Protein AF-A0A3M6JXI2-F1 (afdb_monomer_lite)

Structure (mmCIF, N/CA/C/O backbone):
data_AF-A0A3M6JXI2-F1
#
_entry.id   AF-A0A3M6JXI2-F1
#
loop_
_atom_site.group_PDB
_atom_site.id
_atom_site.type_symbol
_atom_site.label_atom_id
_atom_site.label_alt_id
_atom_site.label_comp_id
_atom_site.label_asym_id
_atom_site.label_entity_id
_atom_site.label_seq_id
_atom_site.pdbx_PDB_ins_code
_atom_site.Cartn_x
_atom_site.Cartn_y
_atom_site.Cartn_z
_atom_site.occupancy
_atom_site.B_iso_or_equiv
_atom_site.auth_seq_id
_atom_site.auth_comp_id
_atom_site.auth_asym_id
_atom_site.auth_atom_id
_atom_site.pdbx_PDB_model_num
ATOM 1 N N . TYR A 1 1 ? -7.805 4.276 23.952 1.00 57.81 1 TYR A N 1
ATOM 2 C CA . TYR A 1 1 ? -6.734 4.783 23.071 1.00 57.81 1 TYR A CA 1
ATOM 3 C C . TYR A 1 1 ? -5.390 4.058 23.212 1.00 57.81 1 TYR A C 1
ATOM 5 O O . TYR A 1 1 ? -4.875 3.623 22.194 1.00 57.81 1 TYR A O 1
ATOM 13 N N . ASP A 1 2 ? -4.807 3.868 24.407 1.00 68.44 2 ASP A N 1
ATOM 14 C CA . ASP A 1 2 ? -3.416 3.359 24.523 1.00 68.44 2 ASP A CA 1
ATOM 15 C C . ASP A 1 2 ? -3.220 1.854 24.195 1.00 68.44 2 ASP A C 1
ATOM 17 O O . ASP A 1 2 ? -2.109 1.427 23.881 1.00 68.44 2 ASP A O 1
ATOM 21 N N . HIS A 1 3 ? -4.289 1.046 24.202 1.00 76.00 3 HIS A N 1
ATOM 22 C CA . HIS A 1 3 ? -4.211 -0.406 23.971 1.00 76.00 3 HIS A CA 1
ATOM 23 C C . HIS A 1 3 ? -4.001 -0.807 22.496 1.00 76.00 3 HIS A C 1
ATOM 25 O O . HIS A 1 3 ? -3.419 -1.856 22.244 1.00 76.00 3 HIS A O 1
ATOM 31 N N . LEU A 1 4 ? -4.362 0.037 21.519 1.00 84.19 4 LEU A N 1
ATOM 32 C CA . LEU A 1 4 ? -4.113 -0.240 20.091 1.00 84.19 4 LEU A CA 1
ATOM 33 C C . LEU A 1 4 ? -2.724 0.180 19.606 1.00 84.19 4 LEU A C 1
ATOM 35 O O . LEU A 1 4 ? -2.311 -0.161 18.500 1.00 84.19 4 LEU A O 1
ATOM 39 N N . LYS A 1 5 ? -1.966 0.920 20.418 1.00 88.56 5 LYS A N 1
ATOM 40 C CA . LYS A 1 5 ? -0.701 1.536 19.998 1.00 88.56 5 LYS A CA 1
ATOM 41 C C . LYS A 1 5 ? 0.339 0.517 19.524 1.00 88.56 5 LYS A C 1
ATOM 43 O O . LYS A 1 5 ? 1.119 0.807 18.616 1.00 88.56 5 LYS A O 1
ATOM 48 N N . GLN A 1 6 ? 0.364 -0.667 20.135 1.00 91.00 6 GLN A N 1
ATOM 49 C CA . GLN A 1 6 ? 1.257 -1.751 19.723 1.00 91.00 6 GLN A CA 1
ATOM 50 C C . GLN A 1 6 ? 0.817 -2.376 18.394 1.00 91.00 6 GLN A C 1
ATOM 52 O O . GLN A 1 6 ? 1.666 -2.583 17.528 1.00 91.00 6 GLN A O 1
ATOM 57 N N . GLU A 1 7 ? -0.487 -2.608 18.209 1.00 91.44 7 GLU A N 1
ATOM 58 C CA . GLU A 1 7 ? -1.054 -3.144 16.963 1.00 91.44 7 GLU A CA 1
ATOM 59 C C . GLU A 1 7 ? -0.832 -2.172 15.795 1.00 91.44 7 GLU A C 1
ATOM 61 O O . GLU A 1 7 ? -0.286 -2.567 14.766 1.00 91.44 7 GLU A O 1
ATOM 66 N N . ILE A 1 8 ? -1.097 -0.874 15.994 1.00 93.00 8 ILE A N 1
ATOM 67 C CA . ILE A 1 8 ? -0.810 0.183 15.007 1.00 93.00 8 ILE A CA 1
ATOM 68 C C . ILE A 1 8 ? 0.671 0.173 14.622 1.00 93.00 8 ILE A C 1
ATOM 70 O O . ILE A 1 8 ? 1.022 0.201 13.442 1.00 93.00 8 ILE A O 1
ATOM 74 N N . ARG A 1 9 ? 1.573 0.111 15.610 1.00 95.19 9 ARG A N 1
ATOM 75 C CA . ARG A 1 9 ? 3.015 0.071 15.340 1.00 95.19 9 ARG A CA 1
ATOM 76 C C . ARG A 1 9 ? 3.405 -1.166 14.530 1.00 95.19 9 ARG A C 1
ATOM 78 O O . ARG A 1 9 ? 4.256 -1.048 13.650 1.00 95.19 9 ARG A O 1
ATOM 85 N N . ALA A 1 10 ? 2.825 -2.326 14.826 1.00 95.75 10 ALA A N 1
ATOM 86 C CA . ALA A 1 10 ? 3.085 -3.551 14.080 1.00 95.75 10 ALA A CA 1
ATOM 87 C C . ALA A 1 10 ? 2.637 -3.416 12.615 1.00 95.75 10 ALA A C 1
ATOM 89 O O . ALA A 1 10 ? 3.446 -3.666 11.721 1.00 95.75 10 ALA A O 1
ATOM 90 N N . LEU A 1 11 ? 1.420 -2.920 12.368 1.00 96.50 11 LEU A N 1
ATOM 91 C CA . LEU A 1 11 ? 0.898 -2.694 11.014 1.00 96.50 11 LEU A CA 1
ATOM 92 C C . LEU A 1 11 ? 1.768 -1.712 10.211 1.00 96.50 11 LEU A C 1
ATOM 94 O O . LEU A 1 11 ? 2.105 -1.982 9.061 1.00 96.50 11 LEU A O 1
ATOM 98 N N . LEU A 1 12 ? 2.241 -0.624 10.828 1.00 96.62 12 LEU A N 1
ATOM 99 C CA . LEU A 1 12 ? 3.136 0.335 10.162 1.00 96.62 12 LEU A CA 1
ATOM 100 C C . LEU A 1 12 ? 4.517 -0.255 9.820 1.00 96.62 12 LEU A C 1
ATOM 102 O O . LEU A 1 12 ? 5.122 0.111 8.808 1.00 96.62 12 LEU A O 1
ATOM 106 N N . ILE A 1 13 ? 5.039 -1.166 10.648 1.00 97.31 13 ILE A N 1
ATOM 107 C CA . ILE A 1 13 ? 6.272 -1.906 10.332 1.00 97.31 13 ILE A CA 1
ATOM 108 C C . ILE A 1 13 ? 6.031 -2.832 9.135 1.00 97.31 13 ILE A C 1
ATOM 110 O O . ILE A 1 13 ? 6.868 -2.898 8.230 1.00 97.31 13 ILE A O 1
ATOM 114 N N . GLU A 1 14 ? 4.884 -3.509 9.099 1.00 97.31 14 GLU A N 1
ATOM 115 C CA . GLU A 1 14 ? 4.484 -4.333 7.961 1.00 97.31 14 GLU A CA 1
ATOM 116 C C . GLU A 1 14 ? 4.360 -3.481 6.676 1.00 97.31 14 GLU A C 1
ATOM 118 O O . GLU A 1 14 ? 4.930 -3.848 5.644 1.00 97.31 14 GLU A O 1
ATOM 123 N N . HIS A 1 15 ? 3.780 -2.273 6.736 1.00 97.12 15 HIS A N 1
ATOM 124 C CA . HIS A 1 15 ? 3.740 -1.339 5.595 1.00 97.12 15 HIS A CA 1
ATOM 125 C C . HIS A 1 15 ? 5.131 -1.009 5.037 1.00 97.12 15 HIS A C 1
ATOM 127 O O . HIS A 1 15 ? 5.323 -0.964 3.819 1.00 97.12 15 HIS A O 1
ATOM 133 N N . GLU A 1 16 ? 6.125 -0.776 5.897 1.00 97.31 16 GLU A N 1
ATOM 134 C CA . GLU A 1 16 ? 7.511 -0.556 5.461 1.00 97.31 16 GLU A CA 1
ATOM 135 C C . GLU A 1 16 ? 8.089 -1.796 4.762 1.00 97.31 16 GLU A C 1
ATOM 137 O O . GLU A 1 16 ? 8.752 -1.673 3.728 1.00 97.31 16 GLU A O 1
ATOM 142 N N . PHE A 1 17 ? 7.802 -2.996 5.268 1.00 96.62 17 PHE A N 1
ATOM 143 C CA . PHE A 1 17 ? 8.206 -4.240 4.613 1.00 96.62 17 PHE A CA 1
ATOM 144 C C . PHE A 1 17 ? 7.565 -4.392 3.222 1.00 96.62 17 PHE A C 1
ATOM 146 O O . PHE A 1 17 ? 8.276 -4.652 2.245 1.00 96.62 17 PHE A O 1
ATOM 153 N N . SER A 1 18 ? 6.262 -4.123 3.099 1.00 96.25 18 SER A N 1
ATOM 154 C CA . SER A 1 18 ? 5.535 -4.081 1.821 1.00 96.25 18 SER A CA 1
ATOM 155 C C . SER A 1 18 ? 6.187 -3.126 0.815 1.00 96.25 18 SER A C 1
ATOM 157 O O . SER A 1 18 ? 6.477 -3.503 -0.327 1.00 96.25 18 SER A O 1
ATOM 159 N N . ARG A 1 19 ? 6.520 -1.902 1.255 1.00 97.44 19 ARG A N 1
ATOM 160 C CA . ARG A 1 19 ? 7.200 -0.894 0.423 1.00 97.44 19 ARG A CA 1
ATOM 161 C C . ARG A 1 19 ? 8.558 -1.385 -0.080 1.00 97.44 19 ARG A C 1
ATOM 163 O O . ARG A 1 19 ? 8.891 -1.180 -1.249 1.00 97.44 19 ARG A O 1
ATOM 170 N N . ARG A 1 20 ? 9.328 -2.097 0.748 1.00 97.75 20 ARG A N 1
ATOM 171 C CA . ARG A 1 20 ? 10.612 -2.691 0.332 1.00 97.75 20 ARG A CA 1
ATOM 172 C C . ARG A 1 20 ? 10.440 -3.772 -0.730 1.00 97.75 20 ARG A C 1
ATOM 174 O O . ARG A 1 20 ? 11.225 -3.798 -1.678 1.00 97.75 20 ARG A O 1
ATOM 181 N N . ILE A 1 21 ? 9.416 -4.621 -0.620 1.00 97.00 21 ILE A N 1
ATOM 182 C CA . ILE A 1 21 ? 9.103 -5.613 -1.659 1.00 97.00 21 ILE A CA 1
ATOM 183 C C . ILE A 1 21 ? 8.732 -4.905 -2.970 1.00 97.00 21 ILE A C 1
ATOM 185 O O . ILE A 1 21 ? 9.286 -5.240 -4.018 1.00 97.00 21 ILE A O 1
ATOM 189 N N . ALA A 1 22 ? 7.875 -3.881 -2.918 1.00 96.88 22 ALA A N 1
ATOM 190 C CA . ALA A 1 22 ? 7.472 -3.110 -4.097 1.00 96.88 22 ALA A CA 1
ATOM 191 C C . ALA A 1 22 ? 8.670 -2.458 -4.818 1.00 96.88 22 ALA A C 1
ATOM 193 O O . ALA A 1 22 ? 8.753 -2.487 -6.049 1.00 96.88 22 ALA A O 1
ATOM 194 N N . ILE A 1 23 ? 9.652 -1.941 -4.067 1.00 98.12 23 ILE A N 1
ATOM 195 C CA . ILE A 1 23 ? 10.911 -1.419 -4.628 1.00 98.12 23 ILE A CA 1
ATOM 196 C C . ILE A 1 23 ? 11.680 -2.516 -5.382 1.00 98.12 23 ILE A C 1
ATOM 198 O O . ILE A 1 23 ? 12.180 -2.262 -6.483 1.00 98.12 23 ILE A O 1
ATOM 202 N N . GLN A 1 24 ? 11.758 -3.736 -4.836 1.00 98.19 24 GLN A N 1
ATOM 203 C CA . GLN A 1 24 ? 12.413 -4.855 -5.524 1.00 98.19 24 GLN A CA 1
ATOM 204 C C . GLN A 1 24 ? 11.654 -5.271 -6.789 1.00 98.19 24 GLN A C 1
ATOM 206 O O . GLN A 1 24 ? 12.288 -5.467 -7.827 1.00 98.19 24 GLN A O 1
ATOM 211 N N . ILE A 1 25 ? 10.317 -5.321 -6.753 1.00 98.00 25 ILE A N 1
ATOM 212 C CA . ILE A 1 25 ? 9.495 -5.575 -7.948 1.00 98.00 25 ILE A CA 1
ATOM 213 C C . ILE A 1 25 ? 9.828 -4.543 -9.029 1.00 98.00 25 ILE A C 1
ATOM 215 O O . ILE A 1 25 ? 10.221 -4.919 -10.133 1.00 98.00 25 ILE A O 1
ATOM 219 N N . LYS A 1 26 ? 9.760 -3.243 -8.706 1.00 97.81 26 LYS A N 1
ATOM 220 C CA . LYS A 1 26 ? 10.065 -2.156 -9.652 1.00 97.81 26 LYS A CA 1
ATOM 221 C C . LYS A 1 26 ? 11.467 -2.298 -10.247 1.00 97.81 26 LYS A C 1
ATOM 223 O O . LYS A 1 26 ? 11.634 -2.183 -11.463 1.00 97.81 26 LYS A O 1
ATOM 228 N N . LYS A 1 27 ? 12.471 -2.576 -9.407 1.00 98.12 27 LYS A N 1
ATOM 22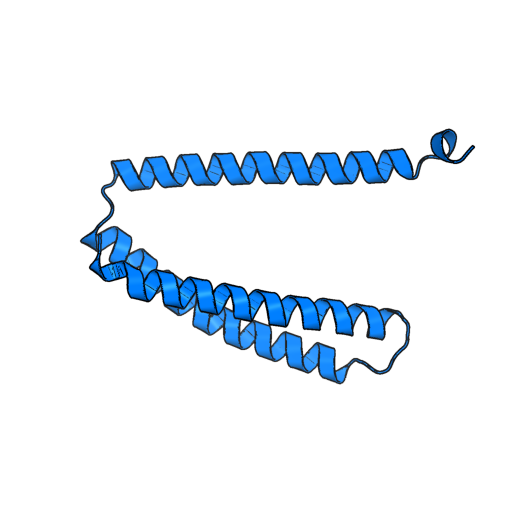9 C CA . LYS A 1 27 ? 13.862 -2.793 -9.828 1.00 98.12 27 LYS A CA 1
ATOM 230 C C . LYS A 1 27 ? 13.968 -3.939 -10.834 1.00 98.12 27 LYS A C 1
ATOM 232 O O . LYS A 1 27 ? 14.544 -3.757 -11.904 1.00 98.12 27 LYS A O 1
ATOM 237 N N . HIS A 1 28 ? 13.429 -5.110 -10.506 1.00 98.06 28 HIS A N 1
ATOM 238 C CA . HIS A 1 28 ? 13.587 -6.302 -11.338 1.00 98.06 28 HIS A CA 1
ATOM 239 C C . HIS A 1 28 ? 12.723 -6.267 -12.603 1.00 98.06 28 HIS A C 1
ATOM 241 O O . HIS A 1 28 ? 13.189 -6.703 -13.652 1.00 98.06 28 HIS A O 1
ATOM 247 N N . VAL A 1 29 ? 11.537 -5.651 -12.556 1.00 97.94 29 VAL A N 1
ATOM 248 C CA . VAL A 1 29 ? 10.724 -5.390 -13.754 1.00 97.94 29 VAL A CA 1
ATOM 249 C C . VAL A 1 29 ? 11.461 -4.462 -14.719 1.00 97.94 29 VAL A C 1
ATOM 251 O O . VAL A 1 29 ? 11.468 -4.728 -15.917 1.00 97.94 29 VAL A O 1
ATOM 254 N N . LYS A 1 30 ? 12.124 -3.403 -14.228 1.00 98.06 30 LYS A N 1
ATOM 255 C CA . LYS A 1 30 ? 12.928 -2.510 -15.082 1.00 98.06 30 LYS A CA 1
ATOM 256 C C . LYS A 1 30 ? 14.068 -3.263 -15.775 1.00 98.06 30 LYS A C 1
ATOM 258 O O . LYS A 1 30 ? 14.233 -3.125 -16.979 1.00 98.06 30 LYS A O 1
ATOM 263 N N . ARG A 1 31 ? 14.812 -4.087 -15.032 1.00 98.00 31 ARG A N 1
ATOM 264 C CA . ARG A 1 31 ? 15.887 -4.934 -15.584 1.00 98.00 31 ARG A CA 1
ATOM 265 C C . ARG A 1 31 ? 15.362 -5.881 -16.661 1.00 98.00 31 ARG A C 1
ATOM 267 O O . ARG A 1 31 ? 15.923 -5.948 -17.748 1.00 98.00 31 ARG A O 1
ATOM 274 N N . TRP A 1 32 ? 14.239 -6.548 -16.388 1.00 97.50 32 TRP A N 1
ATOM 275 C CA . TRP A 1 32 ? 13.623 -7.457 -17.351 1.00 97.50 32 TRP A CA 1
ATOM 276 C C . TRP A 1 32 ? 13.162 -6.734 -18.626 1.00 97.50 32 TRP A C 1
ATOM 278 O O . TRP A 1 32 ? 13.443 -7.201 -19.726 1.00 97.50 32 TRP A O 1
ATOM 288 N N . LYS A 1 33 ? 12.541 -5.552 -18.499 1.00 96.56 33 LYS A N 1
ATOM 289 C CA . LYS A 1 33 ? 12.170 -4.701 -19.647 1.00 96.56 33 LYS A CA 1
ATOM 290 C C . LYS A 1 33 ? 13.373 -4.265 -20.489 1.00 96.56 33 LYS A C 1
ATOM 292 O O . LYS A 1 33 ? 13.224 -4.074 -21.688 1.00 96.56 33 LYS A O 1
ATOM 297 N N . ASN A 1 34 ? 14.548 -4.147 -19.876 1.00 98.00 34 ASN A N 1
ATOM 298 C CA . ASN A 1 34 ? 15.797 -3.804 -20.553 1.00 98.00 34 ASN A CA 1
ATOM 299 C C . ASN A 1 34 ? 16.501 -5.019 -21.195 1.00 98.00 34 ASN A C 1
ATOM 301 O O . ASN A 1 34 ? 17.619 -4.880 -21.682 1.00 98.00 34 ASN A O 1
ATOM 305 N N . GLY A 1 35 ? 15.877 -6.203 -21.191 1.00 97.62 35 GLY A N 1
ATOM 306 C CA . GLY A 1 35 ? 16.414 -7.416 -21.814 1.00 97.62 35 GLY A CA 1
ATOM 307 C C . GLY A 1 35 ? 17.302 -8.271 -20.907 1.00 97.62 35 GLY A C 1
ATOM 308 O O . GLY A 1 35 ? 17.811 -9.296 -21.355 1.00 97.62 35 GLY A O 1
ATOM 309 N N . GLU A 1 36 ? 17.479 -7.905 -19.633 1.00 98.44 36 GLU A N 1
ATOM 310 C CA . GLU A 1 36 ? 18.195 -8.755 -18.677 1.00 98.44 36 GLU A CA 1
ATOM 311 C C . GLU A 1 36 ? 17.357 -9.982 -18.284 1.00 98.44 36 GLU A C 1
ATOM 313 O O . GLU A 1 36 ? 16.131 -9.900 -18.142 1.00 98.44 36 GLU A O 1
ATOM 318 N N . ASP A 1 37 ? 18.015 -11.112 -17.997 1.00 97.94 37 ASP A N 1
ATOM 319 C CA . ASP A 1 37 ? 17.335 -12.288 -17.446 1.00 97.94 37 ASP A CA 1
ATOM 320 C C . ASP A 1 37 ? 16.987 -12.091 -15.960 1.00 97.94 37 ASP A C 1
ATOM 322 O O . ASP A 1 37 ? 17.691 -12.520 -15.048 1.00 97.94 37 ASP A O 1
ATOM 326 N N . ALA A 1 38 ? 15.891 -11.372 -15.715 1.00 97.88 38 ALA A N 1
ATOM 327 C CA . ALA A 1 38 ? 15.386 -11.038 -14.383 1.00 97.88 38 ALA A CA 1
ATOM 328 C C . ALA A 1 38 ? 13.966 -11.581 -14.124 1.00 97.88 38 ALA A C 1
ATOM 330 O O . ALA A 1 38 ? 13.293 -11.139 -13.193 1.00 97.88 38 ALA A O 1
ATOM 331 N N . ARG A 1 39 ? 13.504 -12.557 -14.915 1.00 97.50 39 ARG A N 1
ATOM 332 C CA . ARG A 1 39 ? 12.159 -13.157 -14.791 1.00 97.50 39 ARG A CA 1
ATOM 333 C C . ARG A 1 39 ? 11.933 -13.822 -13.437 1.00 97.50 39 ARG A C 1
ATOM 335 O O . ARG A 1 39 ? 10.895 -13.622 -12.815 1.00 97.50 39 ARG A O 1
ATOM 342 N N . GLU A 1 40 ? 12.919 -14.585 -12.971 1.00 98.12 40 GLU A N 1
ATOM 343 C CA . GLU A 1 40 ? 12.849 -15.281 -11.686 1.00 98.12 40 GLU A CA 1
ATOM 344 C C . GLU A 1 40 ? 12.682 -14.310 -10.506 1.00 98.12 40 GLU A C 1
ATOM 346 O O . GLU A 1 40 ? 11.696 -14.454 -9.781 1.00 98.12 40 GLU A O 1
ATOM 351 N N . PRO A 1 41 ? 13.530 -13.276 -10.320 1.00 97.94 41 PRO A N 1
ATOM 352 C CA . PRO A 1 41 ? 13.341 -12.360 -9.203 1.00 97.94 41 PRO A CA 1
ATOM 353 C C . PRO A 1 41 ? 12.043 -11.552 -9.322 1.00 97.94 41 PRO A C 1
ATOM 355 O O . PRO A 1 41 ? 11.425 -11.272 -8.297 1.00 97.94 41 PRO A O 1
ATOM 358 N N . VAL A 1 42 ? 11.571 -11.231 -10.536 1.00 97.44 42 VAL A N 1
ATOM 359 C CA . VAL A 1 42 ? 10.231 -10.645 -10.720 1.00 97.44 42 VAL A CA 1
ATOM 360 C C . VAL A 1 42 ? 9.154 -11.574 -10.156 1.00 97.44 42 VAL A C 1
ATOM 362 O O . VAL A 1 42 ? 8.373 -11.151 -9.303 1.00 97.44 42 VAL A O 1
ATOM 365 N N . ALA A 1 43 ? 9.134 -12.841 -10.578 1.00 98.00 43 ALA A N 1
ATOM 366 C CA . ALA A 1 43 ? 8.153 -13.817 -10.111 1.00 98.00 43 ALA A CA 1
ATOM 367 C C . ALA A 1 43 ? 8.237 -14.039 -8.593 1.00 98.00 43 ALA A C 1
ATOM 369 O O . ALA A 1 43 ? 7.211 -14.077 -7.914 1.00 98.00 43 ALA A O 1
ATOM 370 N N . ARG A 1 44 ? 9.454 -14.120 -8.042 1.00 98.31 44 ARG A N 1
ATOM 371 C CA . ARG A 1 44 ? 9.688 -14.293 -6.606 1.00 98.31 44 ARG A CA 1
ATOM 372 C C . ARG A 1 44 ? 9.104 -13.142 -5.796 1.00 98.31 44 ARG A C 1
ATOM 374 O O . ARG A 1 44 ? 8.338 -13.390 -4.870 1.00 98.31 44 ARG A O 1
ATOM 381 N N . PHE A 1 45 ? 9.430 -11.897 -6.142 1.00 98.00 45 PHE A N 1
ATOM 382 C CA . PHE A 1 45 ? 8.942 -10.749 -5.378 1.00 98.00 45 PHE A CA 1
ATOM 383 C C . PHE A 1 45 ? 7.442 -10.513 -5.563 1.00 98.00 45 PHE A C 1
ATOM 385 O O . PHE A 1 45 ? 6.789 -10.152 -4.589 1.00 98.00 45 PHE A O 1
ATOM 392 N N . LEU A 1 46 ? 6.874 -10.782 -6.745 1.00 97.19 46 LEU A N 1
ATOM 393 C CA . LEU A 1 46 ? 5.419 -10.762 -6.939 1.00 97.19 46 LEU A CA 1
ATOM 394 C C . LEU A 1 46 ? 4.720 -11.801 -6.057 1.00 97.19 46 LEU A C 1
ATOM 396 O O . LEU A 1 46 ? 3.742 -11.474 -5.388 1.00 97.19 46 LEU A O 1
ATOM 400 N N . LYS A 1 47 ? 5.251 -13.030 -5.996 1.00 97.69 47 LYS A N 1
ATOM 401 C CA . LYS A 1 47 ? 4.725 -14.074 -5.111 1.00 97.69 47 LYS A CA 1
ATOM 402 C C . LYS A 1 47 ? 4.790 -13.634 -3.649 1.00 97.69 47 LYS A C 1
ATOM 404 O O . LYS A 1 47 ? 3.761 -13.650 -2.980 1.00 97.69 47 LYS A O 1
ATOM 409 N N . THR A 1 48 ? 5.951 -13.175 -3.180 1.00 97.00 48 THR A N 1
ATOM 410 C CA . THR A 1 48 ? 6.112 -12.663 -1.810 1.00 97.00 48 THR A CA 1
ATOM 411 C C . THR A 1 48 ? 5.124 -11.539 -1.510 1.00 97.00 48 THR A C 1
ATOM 413 O O . THR A 1 48 ? 4.485 -11.565 -0.463 1.00 97.00 48 THR A O 1
ATOM 416 N N . TYR A 1 49 ? 4.961 -10.586 -2.431 1.00 96.12 49 TYR A N 1
ATOM 417 C CA . TYR A 1 49 ? 4.031 -9.472 -2.268 1.00 96.12 49 TYR A CA 1
ATOM 418 C C . TYR A 1 49 ? 2.582 -9.945 -2.163 1.00 96.12 49 TYR A C 1
ATOM 420 O O . TYR A 1 49 ? 1.873 -9.503 -1.270 1.00 96.12 49 TYR A O 1
ATOM 428 N N . SER A 1 50 ? 2.161 -10.884 -3.018 1.00 95.81 50 SER A N 1
ATOM 429 C CA . SER A 1 50 ? 0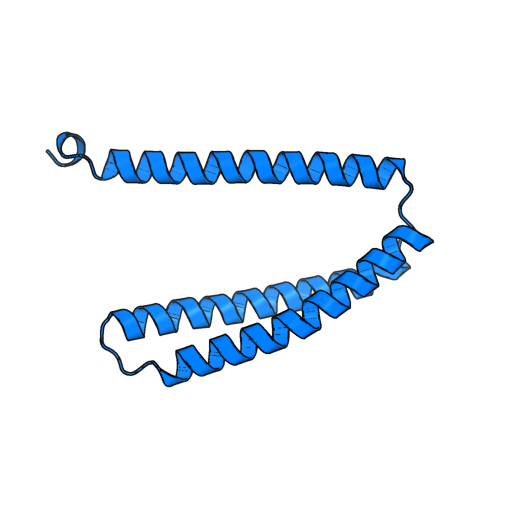.799 -11.432 -2.983 1.00 95.81 50 SER A CA 1
ATOM 430 C C . SER A 1 50 ? 0.492 -12.145 -1.664 1.00 95.81 50 SER A C 1
ATOM 432 O O . SER A 1 50 ? -0.536 -11.881 -1.049 1.00 95.81 50 SER A O 1
ATOM 434 N N . THR A 1 51 ? 1.409 -12.993 -1.188 1.00 96.06 51 THR A N 1
ATOM 435 C CA . THR A 1 51 ? 1.253 -13.711 0.081 1.00 96.06 51 THR A CA 1
ATOM 436 C C . THR A 1 51 ? 1.220 -12.746 1.261 1.00 96.06 51 THR A C 1
ATOM 438 O O . THR A 1 51 ? 0.354 -12.874 2.120 1.00 96.06 51 THR A O 1
ATOM 441 N N . TYR A 1 52 ? 2.125 -11.763 1.279 1.00 95.56 52 TYR A N 1
ATOM 442 C CA . TYR A 1 52 ? 2.133 -10.715 2.294 1.00 95.56 52 TYR A CA 1
ATOM 443 C C . TYR A 1 52 ? 0.822 -9.918 2.289 1.00 95.56 52 TYR A C 1
ATOM 445 O O . TYR A 1 52 ? 0.239 -9.718 3.345 1.00 95.56 52 TYR A O 1
ATOM 453 N N . LEU A 1 53 ? 0.341 -9.484 1.118 1.00 94.25 53 LEU A N 1
ATOM 454 C CA . LEU A 1 53 ? -0.841 -8.629 1.015 1.00 94.25 53 LEU A CA 1
ATOM 455 C C . LEU A 1 53 ? -2.089 -9.335 1.549 1.00 94.25 53 LEU A C 1
ATOM 457 O O . LEU A 1 53 ? -2.859 -8.730 2.284 1.00 94.25 53 LEU A O 1
ATOM 461 N N . MET A 1 54 ? -2.261 -10.621 1.232 1.00 95.12 54 MET A N 1
ATOM 462 C CA . MET A 1 54 ? -3.376 -11.417 1.752 1.00 95.12 54 MET A CA 1
ATOM 463 C C . MET A 1 54 ? -3.355 -11.531 3.282 1.00 95.12 54 MET A C 1
ATOM 465 O O . MET A 1 54 ? -4.397 -11.408 3.918 1.00 95.12 54 MET A O 1
ATOM 469 N N . ASP A 1 55 ? -2.182 -11.766 3.872 1.00 97.12 55 ASP A N 1
ATOM 470 C CA . ASP A 1 55 ? -2.027 -11.851 5.328 1.00 97.12 55 ASP A CA 1
ATOM 471 C C . ASP A 1 55 ? -2.239 -10.489 6.006 1.00 97.12 55 ASP A C 1
ATOM 473 O O . ASP A 1 55 ? -2.956 -10.383 7.000 1.00 97.12 55 ASP A O 1
ATOM 477 N N . HIS A 1 56 ? -1.662 -9.436 5.431 1.00 96.94 56 HIS A N 1
ATOM 478 C CA . HIS A 1 56 ? -1.734 -8.084 5.962 1.00 96.94 56 HIS A CA 1
ATOM 479 C C . HIS A 1 56 ? -3.158 -7.518 5.938 1.00 96.94 56 HIS A C 1
ATOM 481 O O . HIS A 1 56 ? -3.622 -7.030 6.963 1.00 96.94 56 HIS A O 1
ATOM 487 N N . MET A 1 57 ? -3.885 -7.658 4.821 1.00 96.19 57 MET A N 1
ATOM 488 C CA . MET A 1 57 ? -5.277 -7.193 4.731 1.00 96.19 57 MET A CA 1
ATOM 489 C C . MET A 1 57 ? -6.162 -7.871 5.778 1.00 96.19 57 MET A C 1
ATOM 491 O O . MET A 1 57 ? -6.943 -7.202 6.441 1.00 96.19 57 MET A O 1
ATOM 495 N N . LYS A 1 58 ? -5.975 -9.176 6.016 1.00 97.44 58 LYS A N 1
ATOM 496 C CA . LYS A 1 58 ? -6.712 -9.888 7.067 1.00 97.44 58 LYS A CA 1
ATOM 497 C C . LYS A 1 58 ? -6.420 -9.319 8.461 1.00 97.44 58 LYS A C 1
ATOM 499 O O . LYS A 1 58 ? -7.305 -9.273 9.311 1.00 97.44 58 LYS A O 1
ATOM 504 N N . LYS A 1 59 ? -5.173 -8.937 8.747 1.00 97.12 59 LYS A N 1
ATOM 505 C CA . LYS A 1 59 ? -4.810 -8.314 10.030 1.00 97.12 59 LYS A CA 1
ATOM 506 C C . LYS A 1 59 ? -5.411 -6.917 10.162 1.00 97.12 59 LYS A C 1
ATOM 508 O O . LYS A 1 59 ? -5.910 -6.597 11.235 1.00 97.12 59 LYS A O 1
ATOM 513 N N . GLU A 1 60 ? -5.378 -6.125 9.092 1.00 95.75 60 GLU A N 1
ATOM 514 C CA . GLU A 1 60 ? -5.983 -4.791 9.052 1.00 95.75 60 GLU A CA 1
ATOM 515 C C . GLU A 1 60 ? -7.504 -4.848 9.233 1.00 95.75 60 GLU A C 1
ATOM 517 O O . GLU A 1 60 ? -8.018 -4.119 10.071 1.00 95.75 60 GLU A O 1
ATOM 522 N N . GLU A 1 61 ? -8.211 -5.758 8.554 1.00 96.00 61 GLU A N 1
ATOM 523 C CA . GLU A 1 61 ? -9.658 -5.97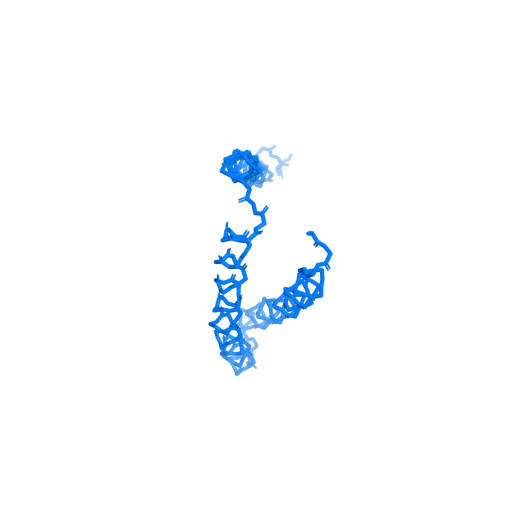1 8.741 1.00 96.00 61 GLU A CA 1
ATOM 524 C C . GLU A 1 61 ? -9.996 -6.246 10.212 1.00 96.00 61 GLU A C 1
ATOM 526 O O . GLU A 1 61 ? -10.786 -5.527 10.814 1.00 96.00 61 GLU A O 1
ATOM 531 N N . ASN A 1 62 ? -9.304 -7.204 10.841 1.00 95.00 62 ASN A N 1
ATOM 532 C CA . ASN A 1 62 ? -9.516 -7.500 12.262 1.00 95.00 62 ASN A CA 1
ATOM 53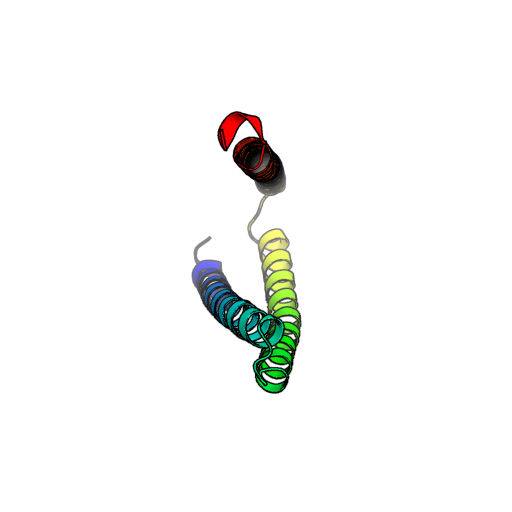3 C C . ASN A 1 62 ? -9.199 -6.305 13.178 1.00 95.00 62 ASN A C 1
ATOM 535 O O . ASN A 1 62 ? -9.781 -6.180 14.254 1.00 95.00 62 ASN A O 1
ATOM 539 N N . PHE A 1 63 ? -8.224 -5.471 12.810 1.00 94.19 63 PHE A N 1
ATOM 540 C CA . PHE A 1 63 ? -7.890 -4.266 13.563 1.00 94.19 63 PHE A CA 1
ATOM 541 C C . PHE A 1 63 ? -8.996 -3.212 13.436 1.00 94.19 63 PHE A C 1
ATOM 543 O O . PHE A 1 63 ? -9.380 -2.621 14.446 1.00 94.19 63 PHE A O 1
ATOM 550 N N . PHE A 1 64 ? -9.526 -3.001 12.228 1.00 92.19 64 PHE A N 1
ATOM 551 C CA . PHE A 1 64 ? -10.617 -2.061 11.983 1.00 92.19 64 PHE A CA 1
ATOM 552 C C . PHE A 1 64 ? -11.900 -2.484 12.699 1.00 92.19 64 PHE A C 1
ATOM 554 O O . PHE A 1 64 ? -12.460 -1.660 13.416 1.00 92.19 64 PHE A O 1
ATOM 561 N N . ASP A 1 65 ? -12.277 -3.764 12.627 1.00 92.81 65 ASP A N 1
ATOM 562 C CA . ASP A 1 65 ? -13.458 -4.296 13.322 1.00 92.81 65 ASP A CA 1
ATOM 563 C C . ASP A 1 65 ? -13.396 -4.032 14.837 1.00 92.81 65 ASP A C 1
ATOM 565 O O . ASP A 1 65 ? -14.372 -3.610 15.459 1.00 92.81 65 ASP A O 1
ATOM 569 N N . LYS A 1 66 ? -12.224 -4.241 15.455 1.00 90.94 66 LYS A N 1
ATOM 570 C CA . LYS A 1 66 ? -12.015 -3.945 16.883 1.00 90.94 66 LYS A CA 1
ATOM 571 C C . LYS A 1 66 ? -12.073 -2.450 17.178 1.00 90.94 66 LYS A C 1
ATOM 573 O O . LYS A 1 66 ? -12.657 -2.046 18.180 1.00 90.94 66 LYS A O 1
ATOM 578 N N . ALA A 1 67 ? -11.432 -1.630 16.347 1.00 89.19 67 ALA A N 1
ATOM 579 C CA . ALA A 1 67 ? -11.387 -0.187 16.554 1.00 89.19 67 ALA A CA 1
ATOM 580 C C . ALA A 1 67 ? -12.787 0.441 16.459 1.00 89.19 67 ALA A C 1
ATOM 582 O O . ALA A 1 67 ? -13.129 1.276 17.298 1.00 89.19 67 ALA A O 1
ATOM 583 N N . GLU A 1 68 ? -13.596 0.003 15.491 1.00 87.81 68 GLU A N 1
ATOM 584 C CA . GLU A 1 68 ? -14.993 0.416 15.327 1.00 87.81 68 GLU A CA 1
ATOM 585 C C . GLU A 1 68 ? -15.852 -0.030 16.519 1.00 87.81 68 GLU A C 1
ATOM 587 O O . GLU A 1 68 ? -16.602 0.765 17.079 1.00 87.81 68 GLU A O 1
ATOM 592 N N . ALA A 1 69 ? -15.711 -1.283 16.961 1.00 88.12 69 ALA A N 1
ATOM 593 C CA . ALA A 1 69 ? -16.533 -1.818 18.044 1.00 88.12 69 ALA A CA 1
ATOM 594 C C . ALA A 1 69 ? -16.216 -1.213 19.424 1.00 88.12 69 ALA A C 1
ATOM 596 O O . ALA A 1 69 ? -17.109 -1.111 20.269 1.00 88.12 69 ALA A O 1
ATOM 597 N N . GLU A 1 70 ? -14.954 -0.862 19.687 1.00 84.81 70 GLU A N 1
ATOM 598 C CA . GLU A 1 70 ? -14.483 -0.593 21.052 1.00 84.81 70 GLU A CA 1
ATOM 599 C C . GLU A 1 70 ? -14.035 0.853 21.307 1.00 84.81 70 GLU A C 1
ATOM 601 O O . GLU A 1 70 ? -13.918 1.248 22.472 1.00 84.81 70 GLU A O 1
ATOM 606 N N . ILE A 1 71 ? -13.728 1.641 20.270 1.00 82.38 71 ILE A N 1
ATOM 607 C CA . ILE A 1 71 ? -12.979 2.899 20.448 1.00 82.38 71 ILE A CA 1
ATOM 608 C C . ILE A 1 71 ? -13.591 4.079 19.712 1.00 82.38 71 ILE A C 1
ATOM 610 O O . ILE A 1 71 ? -13.671 5.154 20.302 1.00 82.38 71 ILE A O 1
ATOM 614 N N . ILE A 1 72 ? -13.950 3.907 18.442 1.00 84.00 72 ILE A N 1
ATOM 615 C CA . ILE A 1 72 ? -14.349 5.013 17.571 1.00 84.00 72 ILE A CA 1
ATOM 616 C C . ILE A 1 72 ? -15.854 5.263 17.730 1.00 84.00 72 ILE A C 1
ATOM 618 O O . ILE A 1 72 ? -16.669 4.360 17.560 1.00 84.00 72 ILE A O 1
ATOM 622 N N . SER A 1 73 ? -16.238 6.494 18.068 1.00 89.81 73 SER A N 1
ATOM 623 C CA . SER A 1 73 ? -17.641 6.922 18.003 1.00 89.81 73 SER A CA 1
ATOM 624 C C . SER A 1 73 ? -18.100 7.123 16.554 1.00 89.81 73 SER A C 1
ATOM 626 O O . SER A 1 73 ? -17.293 7.364 15.660 1.00 89.81 73 SER A O 1
ATOM 628 N N . LYS A 1 74 ? -19.413 7.090 16.303 1.00 88.94 74 LYS A N 1
ATOM 629 C CA . LYS A 1 74 ? -19.960 7.291 14.947 1.00 88.94 74 LYS A CA 1
ATOM 630 C C . LYS A 1 74 ? -19.599 8.656 14.362 1.00 88.94 74 LYS A C 1
ATOM 632 O O . LYS A 1 74 ? -19.401 8.785 13.157 1.00 88.94 74 LYS A O 1
ATOM 637 N N . GLU A 1 75 ? -19.536 9.679 15.208 1.00 92.19 75 GLU A N 1
ATOM 638 C CA . GLU A 1 75 ? -19.111 11.018 14.819 1.00 92.19 75 GLU A CA 1
ATOM 639 C C . GLU A 1 75 ? -17.632 11.035 14.398 1.00 92.19 75 GLU A C 1
ATOM 641 O O . GLU A 1 75 ? -17.315 11.565 13.333 1.00 92.19 75 GLU A O 1
ATOM 646 N N . GLU A 1 76 ? -16.742 10.403 15.172 1.00 90.12 76 GLU A N 1
ATOM 647 C CA . GLU A 1 76 ? -15.317 10.273 14.824 1.00 90.12 76 GLU A CA 1
ATOM 648 C C . GLU A 1 76 ? -15.116 9.464 13.533 1.00 90.12 76 GLU A C 1
ATOM 650 O O . GLU A 1 76 ? -14.304 9.842 12.689 1.00 90.12 76 GLU A O 1
ATOM 655 N N . GLU A 1 77 ? -15.882 8.389 13.334 1.00 88.62 77 GLU A N 1
ATOM 656 C CA . GLU A 1 77 ? -15.853 7.590 12.104 1.00 88.62 77 GLU A CA 1
ATOM 657 C C . GLU A 1 77 ? -16.224 8.437 10.875 1.00 88.62 77 GLU A C 1
ATOM 659 O O . GLU A 1 77 ? -15.518 8.424 9.860 1.00 88.62 77 GLU A O 1
ATOM 664 N N . LEU A 1 78 ? -17.298 9.229 10.979 1.00 92.44 78 LEU A N 1
ATOM 665 C CA . LEU A 1 78 ? -17.737 10.124 9.911 1.00 92.44 78 LEU A CA 1
ATOM 666 C C . LEU A 1 78 ? -16.676 11.189 9.599 1.00 92.44 78 LEU A C 1
ATOM 668 O O . LEU A 1 78 ? -16.374 11.434 8.429 1.00 92.44 78 LEU A O 1
ATOM 672 N N . GLU A 1 79 ? -16.080 11.799 10.625 1.00 93.62 79 GLU A N 1
ATOM 673 C CA . GLU A 1 79 ? -14.998 12.772 10.450 1.00 93.62 79 GLU A CA 1
ATOM 674 C C . GLU A 1 79 ? -13.779 12.150 9.758 1.00 93.62 79 GLU A C 1
ATOM 676 O O . GLU A 1 79 ? -13.241 12.731 8.809 1.00 93.62 79 GLU A O 1
ATOM 681 N N . MET A 1 80 ? -13.368 10.949 10.174 1.00 91.00 80 MET A N 1
ATOM 682 C CA . MET A 1 80 ? -12.272 10.211 9.542 1.00 91.00 80 MET A CA 1
ATOM 683 C C . MET A 1 80 ? -12.574 9.897 8.073 1.00 91.00 80 MET A C 1
ATOM 685 O O . MET A 1 80 ? -11.701 10.052 7.213 1.00 91.00 80 MET A O 1
ATOM 689 N N . TYR A 1 81 ? -13.811 9.511 7.755 1.00 90.25 81 TYR A N 1
ATOM 690 C CA . TYR A 1 81 ? -14.238 9.248 6.383 1.00 90.25 81 TYR A CA 1
ATOM 691 C C . TYR A 1 81 ? -14.200 10.507 5.499 1.00 90.25 81 TYR A C 1
ATOM 693 O O . TYR A 1 81 ? -13.713 10.462 4.363 1.00 90.25 81 TYR A O 1
ATOM 701 N N . GLU A 1 82 ? -14.656 11.655 6.006 1.00 93.50 82 GLU A N 1
ATOM 702 C CA . GLU A 1 82 ? -14.578 12.930 5.280 1.00 93.50 82 GLU A CA 1
ATOM 703 C C . GLU A 1 82 ? -13.127 13.379 5.047 1.00 93.50 82 GLU A C 1
ATOM 705 O O . GLU A 1 82 ? -12.768 13.815 3.943 1.00 93.50 82 GLU A O 1
ATOM 710 N N . GLN A 1 83 ? -12.261 13.212 6.051 1.00 92.81 83 GLN A N 1
ATOM 711 C CA . GLN A 1 83 ? -10.825 13.460 5.909 1.00 92.81 83 GLN A CA 1
ATOM 712 C C . GLN A 1 83 ? -10.209 12.551 4.842 1.00 92.81 83 GLN A C 1
ATOM 714 O O . GLN A 1 83 ? -9.497 13.036 3.958 1.00 92.81 83 GLN A O 1
ATOM 719 N N . PHE A 1 84 ? -10.528 11.254 4.862 1.00 90.94 84 PHE A N 1
ATOM 720 C CA . PHE A 1 84 ? -10.052 10.295 3.867 1.00 90.94 84 PHE A CA 1
ATOM 721 C C . PHE A 1 84 ? -10.461 10.696 2.443 1.00 90.94 84 PHE A C 1
ATOM 723 O O . PHE A 1 84 ? -9.605 10.800 1.560 1.00 90.94 84 PHE A O 1
ATOM 730 N N . LYS A 1 85 ? -11.743 11.011 2.209 1.00 92.25 85 LYS A N 1
ATOM 731 C CA . LYS A 1 85 ? -12.224 11.484 0.896 1.00 92.25 85 LYS A CA 1
ATOM 732 C C . LYS A 1 85 ? -11.505 12.746 0.429 1.00 92.25 85 LYS A C 1
ATOM 734 O O . LYS A 1 85 ? -11.181 12.876 -0.757 1.00 92.25 85 LYS A O 1
ATOM 739 N N . THR A 1 86 ? -11.252 13.671 1.350 1.00 94.38 86 THR A N 1
ATOM 740 C CA . THR A 1 86 ? -10.538 14.916 1.056 1.00 94.38 86 THR A CA 1
ATOM 741 C C . THR A 1 86 ? -9.113 14.625 0.596 1.00 94.38 86 THR A C 1
ATOM 743 O O . THR A 1 86 ? -8.713 15.098 -0.470 1.00 94.38 86 THR A O 1
ATOM 746 N N . VAL A 1 87 ? -8.373 13.791 1.335 1.00 92.06 87 VAL A N 1
ATOM 747 C CA . VAL A 1 87 ? -7.011 13.371 0.966 1.00 92.06 87 VAL A CA 1
ATOM 748 C C . VAL A 1 87 ? -7.011 12.700 -0.405 1.00 92.06 87 VAL A C 1
ATOM 750 O O . VAL A 1 87 ? -6.266 13.127 -1.282 1.00 92.06 87 VAL A O 1
ATOM 753 N N . MET A 1 88 ? -7.902 11.733 -0.639 1.00 89.38 88 MET A N 1
ATOM 754 C CA . MET A 1 88 ? -7.999 11.035 -1.925 1.00 89.38 88 MET A CA 1
ATOM 755 C C . MET A 1 88 ? -8.273 11.988 -3.094 1.00 89.38 88 MET A C 1
ATOM 757 O O . MET A 1 88 ? -7.651 11.873 -4.152 1.00 89.38 88 MET A O 1
ATOM 761 N N . THR A 1 89 ? -9.160 12.966 -2.902 1.00 90.81 89 THR A N 1
ATOM 762 C CA . THR A 1 89 ? -9.472 13.981 -3.919 1.00 90.81 89 THR A CA 1
ATOM 763 C C . THR A 1 89 ? -8.257 14.851 -4.235 1.00 90.81 89 THR A C 1
ATOM 765 O O . THR A 1 89 ? -7.970 15.119 -5.404 1.00 90.81 89 THR A O 1
ATOM 768 N N . VAL A 1 90 ? -7.526 15.295 -3.209 1.00 90.19 90 VAL A N 1
ATOM 769 C CA . VAL A 1 90 ? -6.318 16.115 -3.375 1.00 90.19 90 VAL A CA 1
ATOM 770 C C . VAL A 1 90 ? -5.207 15.317 -4.058 1.00 90.19 90 VAL A C 1
ATOM 772 O O . VAL A 1 90 ? -4.615 15.810 -5.017 1.00 90.19 90 VAL A O 1
ATOM 775 N N . THR A 1 91 ? -4.963 14.076 -3.632 1.00 89.38 91 THR A N 1
ATOM 776 C CA . THR A 1 91 ? -3.974 13.187 -4.255 1.00 89.38 91 THR A CA 1
ATOM 777 C C . THR A 1 91 ? -4.290 12.962 -5.727 1.00 89.38 91 THR A C 1
ATOM 779 O O . THR A 1 91 ? -3.405 13.104 -6.567 1.00 89.38 91 THR A O 1
ATOM 782 N N . LYS A 1 92 ? -5.558 12.707 -6.068 1.00 90.12 92 LYS A N 1
ATOM 783 C CA . LYS A 1 92 ? -5.979 12.522 -7.458 1.00 90.12 92 LYS A CA 1
ATOM 784 C C . LYS A 1 92 ? -5.715 13.763 -8.315 1.00 90.12 92 LYS A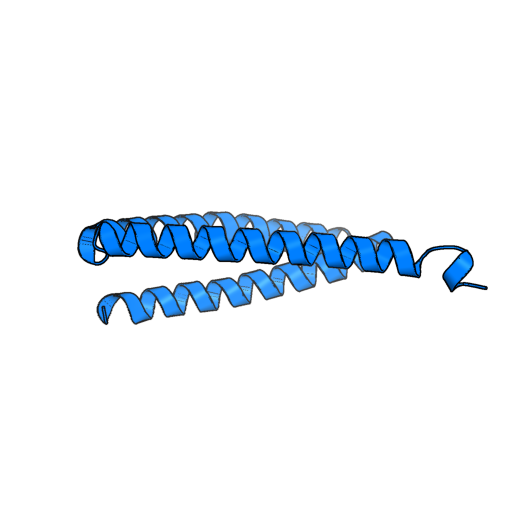 C 1
ATOM 786 O O . LYS A 1 92 ? -5.140 13.648 -9.395 1.00 90.12 92 LYS A O 1
ATOM 791 N N . LYS A 1 93 ? -6.064 14.953 -7.812 1.00 90.19 93 LYS A N 1
ATOM 792 C CA . LYS A 1 93 ? -5.750 16.224 -8.487 1.00 90.19 93 LYS A CA 1
ATOM 793 C C . LYS A 1 93 ? -4.247 16.397 -8.697 1.00 90.19 93 LYS A C 1
ATOM 795 O O . LYS A 1 93 ? -3.830 16.848 -9.756 1.00 90.19 93 LYS A O 1
ATOM 800 N N . MET A 1 94 ? -3.434 16.022 -7.711 1.00 89.50 94 MET A N 1
ATOM 801 C CA . MET A 1 94 ? -1.977 16.097 -7.810 1.00 89.50 94 MET A CA 1
ATOM 802 C C . MET A 1 94 ? -1.413 15.142 -8.870 1.00 89.50 94 MET A C 1
ATOM 804 O O . MET A 1 94 ? -0.564 15.551 -9.657 1.00 89.50 94 MET A O 1
ATOM 808 N N . GLU A 1 95 ? -1.907 13.904 -8.944 1.00 92.06 95 GLU A N 1
ATOM 809 C CA . GLU A 1 95 ? -1.537 12.962 -10.009 1.00 92.06 95 GLU A CA 1
ATOM 810 C C . GLU A 1 95 ? -1.901 13.481 -11.404 1.00 92.06 95 GLU A C 1
ATOM 812 O O . GLU A 1 95 ? -1.122 13.318 -12.343 1.00 92.06 95 GLU A O 1
ATOM 817 N N . ASP A 1 96 ? -3.076 14.093 -11.548 1.00 92.62 96 ASP A N 1
ATOM 818 C CA . ASP A 1 96 ? -3.528 14.638 -12.826 1.00 92.62 96 ASP A CA 1
ATOM 819 C C . ASP A 1 96 ? -2.687 15.862 -13.237 1.00 92.62 96 ASP A C 1
ATOM 821 O O . ASP A 1 96 ? -2.267 15.938 -14.390 1.00 92.62 96 ASP A O 1
ATOM 825 N N . MET A 1 97 ? -2.311 16.734 -12.290 1.00 90.88 97 MET A N 1
ATOM 826 C CA . MET A 1 97 ? -1.359 17.827 -12.547 1.00 90.88 97 MET A CA 1
ATOM 827 C C . MET A 1 97 ? 0.024 17.317 -12.971 1.00 90.88 97 MET A C 1
ATOM 829 O O . MET A 1 97 ? 0.620 17.868 -13.890 1.00 90.88 97 MET A O 1
ATOM 833 N N . ILE A 1 98 ? 0.547 16.255 -12.343 1.00 93.31 98 ILE A N 1
ATOM 834 C CA . ILE A 1 98 ? 1.838 15.662 -12.743 1.00 93.31 98 ILE A CA 1
ATOM 835 C C . ILE A 1 98 ? 1.774 15.145 -14.186 1.00 93.31 98 ILE A C 1
ATOM 837 O O . ILE A 1 98 ? 2.720 15.341 -14.944 1.00 93.31 98 ILE A O 1
ATOM 841 N N . LYS A 1 99 ? 0.664 14.511 -14.584 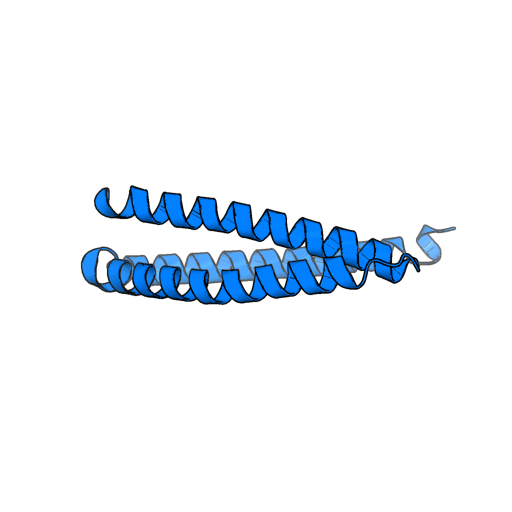1.00 94.00 99 LYS A N 1
ATOM 842 C CA . LYS A 1 99 ? 0.465 14.057 -15.971 1.00 94.00 99 LYS A CA 1
ATOM 843 C C . LYS A 1 99 ? 0.380 15.218 -16.954 1.00 94.00 99 LYS A C 1
ATOM 845 O O . LYS A 1 99 ? 0.879 15.097 -18.067 1.00 94.00 99 LYS A O 1
ATOM 850 N N . GLU A 1 100 ? -0.262 16.314 -16.564 1.00 93.19 100 GLU A N 1
ATOM 851 C CA . GLU A 1 100 ? -0.349 17.515 -17.392 1.00 93.19 100 GLU A CA 1
ATOM 852 C C . GLU A 1 100 ? 1.026 18.170 -17.571 1.00 93.19 100 GLU A C 1
ATOM 854 O O . GLU A 1 100 ? 1.391 18.505 -18.694 1.00 93.19 100 GLU A O 1
ATOM 859 N N . ILE A 1 101 ? 1.827 18.262 -16.503 1.00 93.00 101 ILE A N 1
ATOM 860 C CA . ILE A 1 101 ? 3.218 18.733 -16.579 1.00 93.00 101 ILE A CA 1
ATOM 861 C C . ILE A 1 101 ? 4.034 17.845 -17.522 1.00 93.00 101 ILE A C 1
ATOM 863 O O . ILE A 1 101 ? 4.631 18.365 -18.457 1.00 93.00 101 ILE A O 1
ATOM 867 N N . ASP A 1 102 ? 4.006 16.521 -17.336 1.00 94.06 102 ASP A N 1
ATOM 868 C CA . ASP A 1 102 ? 4.726 15.582 -18.209 1.00 94.06 102 ASP A CA 1
ATOM 869 C C . ASP A 1 102 ? 4.269 15.722 -19.671 1.00 94.06 102 ASP A C 1
ATOM 871 O O . ASP A 1 102 ? 5.087 15.765 -20.587 1.00 94.06 102 ASP A O 1
ATOM 875 N N . TYR A 1 103 ? 2.967 15.882 -19.924 1.00 93.56 103 TYR A N 1
ATOM 876 C CA . TYR A 1 103 ? 2.466 16.167 -21.268 1.00 93.56 103 TYR A CA 1
ATOM 877 C C . TYR A 1 103 ? 3.067 17.458 -21.839 1.00 93.56 103 TYR A C 1
ATOM 879 O O . TYR A 1 103 ? 3.585 17.428 -22.955 1.00 93.56 103 TYR A O 1
ATOM 887 N N . LEU A 1 104 ? 3.024 18.566 -21.089 1.00 93.62 104 LEU A N 1
ATOM 888 C CA . LEU A 1 104 ? 3.527 19.876 -21.515 1.00 93.62 104 LEU A CA 1
ATOM 889 C C . LEU A 1 104 ? 5.044 19.864 -21.764 1.00 93.62 104 LEU A C 1
ATOM 891 O O . LEU A 1 104 ? 5.491 20.370 -22.791 1.00 93.62 104 LEU A O 1
ATOM 895 N N . GLU A 1 105 ? 5.830 19.232 -20.889 1.00 91.44 105 GLU A N 1
ATOM 896 C CA . GLU A 1 105 ? 7.290 19.084 -21.027 1.00 91.44 105 GLU A CA 1
ATOM 897 C C . GLU A 1 105 ? 7.696 18.285 -22.276 1.00 91.44 105 GLU A C 1
ATOM 899 O O . GLU A 1 105 ? 8.788 18.455 -22.824 1.00 91.44 105 GLU A O 1
ATOM 904 N N . ASN A 1 106 ? 6.810 17.413 -22.760 1.00 92.69 106 ASN A N 1
ATOM 905 C CA . ASN A 1 106 ? 7.049 16.588 -23.937 1.00 92.69 106 ASN A CA 1
ATOM 906 C C . ASN A 1 106 ? 6.547 17.214 -25.253 1.00 92.69 106 ASN A C 1
ATOM 908 O O . ASN A 1 106 ? 6.649 16.559 -26.292 1.00 92.69 106 ASN A O 1
ATOM 912 N N . GLN A 1 107 ? 6.039 18.452 -25.243 1.00 94.00 107 GLN A N 1
ATOM 913 C CA . GLN A 1 107 ? 5.558 19.125 -26.454 1.00 94.00 107 GLN A CA 1
ATOM 914 C C . GLN A 1 107 ? 6.689 19.712 -27.310 1.00 94.00 107 GLN A C 1
ATOM 916 O O . GLN A 1 107 ? 7.703 20.192 -26.802 1.00 94.00 107 GLN A O 1
ATOM 921 N N . ASP A 1 108 ? 6.467 19.759 -28.626 1.00 92.81 108 ASP A N 1
ATOM 922 C CA . ASP A 1 108 ? 7.451 20.246 -29.604 1.00 92.81 108 ASP A CA 1
ATOM 923 C C . ASP A 1 108 ? 7.884 21.700 -29.354 1.00 92.81 108 ASP A C 1
ATOM 925 O O . ASP A 1 108 ? 9.039 22.051 -29.568 1.00 92.81 108 ASP A O 1
ATOM 929 N N . TRP A 1 109 ? 6.984 22.550 -28.852 1.00 90.06 109 TRP A N 1
ATOM 930 C CA . TRP A 1 109 ? 7.272 23.962 -28.570 1.00 90.06 109 TRP A CA 1
ATOM 931 C C . TRP A 1 109 ? 8.131 24.192 -27.316 1.00 90.06 109 TRP A C 1
ATOM 933 O O . TRP A 1 109 ? 8.674 25.281 -27.170 1.00 90.06 109 TRP A O 1
ATOM 943 N N . VAL A 1 110 ? 8.274 23.197 -26.432 1.00 83.38 110 VAL A N 1
ATOM 944 C CA . VAL A 1 110 ? 9.205 23.235 -25.283 1.00 83.38 110 VAL A CA 1
ATOM 945 C C . VAL A 1 110 ? 10.592 22.720 -25.675 1.00 83.38 110 VAL A C 1
ATOM 947 O O . VAL A 1 110 ? 11.594 23.087 -25.067 1.00 83.38 110 VAL A O 1
ATOM 950 N N . ARG A 1 111 ? 10.660 21.858 -26.694 1.00 70.44 111 ARG A N 1
ATOM 951 C CA . ARG A 1 111 ? 11.891 21.195 -27.146 1.00 70.44 111 ARG A CA 1
ATOM 952 C C . ARG A 1 111 ? 12.635 21.952 -28.259 1.00 70.44 111 ARG A C 1
ATOM 954 O O . ARG A 1 111 ? 13.673 21.457 -28.697 1.00 70.44 111 ARG A O 1
ATOM 961 N N . ASN A 1 112 ? 12.116 23.107 -28.690 1.00 54.53 112 ASN A N 1
ATOM 962 C CA . ASN A 1 112 ? 12.706 24.000 -29.698 1.00 54.53 112 ASN A CA 1
ATOM 963 C C . ASN A 1 112 ? 13.461 25.173 -29.070 1.00 54.53 112 ASN A C 1
ATOM 965 O O . ASN A 1 112 ? 12.875 25.847 -28.196 1.00 54.53 112 ASN A O 1
#

Foldseek 3Di:
DVVCPVVVVVLVVLVVVLVVLVVQLVVLVVCVVVVHPSVVSNVVSVVVNVVSVVVSVVSVVVSVVCCVVPPADPVNVVVVVVVVVVVVVVVVVVVVVVVVVVVVCPDPVNVD

pLDDT: mean 92.7, std 7.17, range [54.53, 98.44]

Radius of gyration: 20.26 Å; chains: 1; bounding box: 38×39×54 Å

Sequence (112 aa):
YDHLKQEIRALLIEHEFSRRIAIQIKKHVKRWKNGEDAREPVARFLKTYSTYLMDHMKKEENFFDKAEAEIISKEEELEMYEQFKTVMTVTKKMEDMIKEIDYLENQDWVRN

Secondary structure (DSSP, 8-state):
-GGGHHHHHHHHHHHHHHHHHHHHHHHHHHHHHTT-S-HHHHHHHHHHHHHHHHHHHHHHHHHHHHHHHHT--HHHHHHHHHHHHHHHHHHHHHHHHHHHHHHHHTSTTT--